Protein AF-A0A009RNX6-F1 (afdb_monomer_lite)

InterPro domains:
  IPR000209 Peptidase S8/S53 domain [PF00082] (50-152)
  IPR015500 Peptidase S8, subtilisin-related [PR00723] (50-69)
  IPR015500 Peptidase S8, subtilisin-related [PR00723] (88-101)
  IPR022398 Peptidase S8, subtilisin, His-active site [PS00137] (92-102)
  IPR023827 Peptidase S8, subtilisin, Asp-active site [PS00136] (55-66)
  IPR036852 Peptidase S8/S53 domain superfamily [G3DSA:3.40.50.200] (21-156)
  IPR036852 Peptidase S8/S53 domain superfamily [SSF52743] (27-154)
  IPR050131 Subtilisin-like serine protease [PTHR43806] (1-153)

Secondary structure (DSSP, 8-state):
-TT-TT----PPP-------EEEES--HHHHHHT-SSSSP-SEEEES---TT-EEEEEES---TT-GGGTT-B---EE---SS-TT--SSSHHHHHHHHHH-TTT-SSTT-EEEEEE-S-TTS---HHHHHHHHHHHHHHPPSSEEEEE---------

Organism: NCBI:txid1310630

Sequence (158 aa):
MKKNPHVLSVESDTIVNIDATTQSNPDWGLDRIDQKALPLNSTYSYLQTGSGTTAYIVDTGILSSHQEFSGRVLSGYTAISDGNGTTDCNGHGTHVAGTVGGTTYGVAKNVNLVPIRILGCDGSGASSNVIAGLDWILKNGKKPAVVNISLGGRQVLL

Structure (mmCIF, N/CA/C/O backbone):
data_AF-A0A009RNX6-F1
#
_entry.id   AF-A0A009RNX6-F1
#
loop_
_atom_site.group_PDB
_atom_site.id
_atom_site.type_symbol
_atom_site.label_atom_id
_atom_site.label_alt_id
_atom_site.label_comp_id
_atom_site.label_asym_id
_atom_site.label_entity_id
_atom_site.label_seq_id
_atom_site.pdbx_PDB_ins_code
_atom_site.Cartn_x
_atom_site.Cartn_y
_atom_site.Cartn_z
_atom_site.occupancy
_atom_site.B_iso_or_equiv
_atom_site.auth_seq_id
_atom_site.auth_comp_id
_atom_site.auth_asym_id
_atom_site.auth_atom_id
_atom_site.pdbx_PDB_model_num
ATOM 1 N N . MET A 1 1 ? 2.552 -20.292 -53.641 1.00 55.88 1 MET A N 1
ATOM 2 C CA . MET A 1 1 ? 1.259 -20.002 -52.976 1.00 55.88 1 MET A CA 1
ATOM 3 C C . MET A 1 1 ? 0.455 -18.870 -53.626 1.00 55.88 1 MET A C 1
ATOM 5 O O . MET A 1 1 ? -0.726 -19.083 -53.837 1.00 55.88 1 MET A O 1
ATOM 9 N N . LYS A 1 2 ? 1.051 -17.741 -54.056 1.00 52.22 2 LYS A N 1
ATOM 10 C CA . LYS A 1 2 ? 0.359 -16.598 -54.719 1.00 52.22 2 LYS A CA 1
ATOM 11 C C . LYS A 1 2 ? -0.422 -16.871 -56.033 1.00 52.22 2 LYS A C 1
ATOM 13 O O . LYS A 1 2 ? -0.968 -15.938 -56.602 1.00 52.22 2 LYS A O 1
ATOM 18 N N . LYS A 1 3 ? -0.456 -18.106 -56.546 1.00 54.31 3 LYS A N 1
ATOM 19 C CA . LYS A 1 3 ? -1.166 -18.481 -57.792 1.00 54.31 3 LYS A CA 1
ATOM 20 C C . LYS A 1 3 ? -2.238 -19.559 -57.587 1.00 54.31 3 LYS A C 1
ATOM 22 O O . LYS A 1 3 ? -2.739 -20.107 -58.560 1.00 54.31 3 LYS A O 1
ATOM 27 N N . ASN A 1 4 ? -2.563 -19.899 -56.340 1.00 71.12 4 ASN A N 1
ATOM 28 C CA . ASN A 1 4 ? -3.652 -20.827 -56.059 1.00 71.12 4 ASN A CA 1
ATOM 29 C C . ASN A 1 4 ? -4.978 -20.035 -56.017 1.00 71.12 4 ASN A C 1
ATOM 31 O O . ASN A 1 4 ? -5.076 -19.122 -55.198 1.00 71.12 4 ASN A O 1
ATOM 35 N N . PRO A 1 5 ? -5.982 -20.363 -56.853 1.00 72.00 5 PRO A N 1
ATOM 36 C CA . PRO A 1 5 ? -7.270 -19.660 -56.891 1.00 72.00 5 PRO A CA 1
ATOM 37 C C . PRO A 1 5 ? -8.089 -19.776 -55.592 1.00 72.00 5 PRO A C 1
ATOM 39 O O . PRO A 1 5 ? -9.080 -19.072 -55.440 1.00 72.00 5 PRO A O 1
ATOM 42 N N . HIS A 1 6 ? -7.671 -20.620 -54.643 1.00 67.38 6 HIS A N 1
ATOM 43 C CA . HIS A 1 6 ? -8.258 -20.732 -53.303 1.00 67.38 6 HIS A CA 1
ATOM 44 C C . HIS A 1 6 ? -7.577 -19.852 -52.238 1.00 67.38 6 HIS A C 1
ATOM 46 O O . HIS A 1 6 ? -7.932 -19.935 -51.065 1.00 67.38 6 HIS A O 1
ATOM 52 N N . VAL A 1 7 ? -6.584 -19.035 -52.602 1.00 58.28 7 VAL A N 1
ATOM 53 C CA . VAL A 1 7 ? -5.879 -18.148 -51.663 1.00 58.28 7 VAL A CA 1
ATOM 54 C C . VAL A 1 7 ? -6.416 -16.727 -51.811 1.00 58.28 7 VAL A C 1
ATOM 56 O O . VAL A 1 7 ? -6.182 -16.081 -52.829 1.00 58.28 7 VAL A O 1
ATOM 59 N N . LEU A 1 8 ? -7.137 -16.255 -50.789 1.00 71.38 8 LEU A N 1
ATOM 60 C CA . LEU A 1 8 ? -7.815 -14.952 -50.781 1.00 71.38 8 LEU A CA 1
ATOM 61 C C . LEU A 1 8 ? -6.833 -13.776 -50.611 1.00 71.38 8 LEU A C 1
ATOM 63 O O . LEU A 1 8 ? -6.955 -12.758 -51.287 1.00 71.38 8 LEU A O 1
ATOM 67 N N . SER A 1 9 ? -5.827 -13.934 -49.750 1.00 70.06 9 SER A N 1
ATOM 68 C CA . SER A 1 9 ? -4.685 -13.026 -49.613 1.00 70.06 9 SER A CA 1
ATOM 69 C C . SER A 1 9 ? -3.487 -13.769 -49.015 1.00 70.06 9 SER A C 1
ATOM 71 O O . SER A 1 9 ? -3.615 -14.861 -48.459 1.00 70.06 9 SER A O 1
ATOM 73 N N . VAL A 1 10 ? -2.296 -13.194 -49.183 1.00 64.50 10 VAL A N 1
ATOM 74 C CA . VAL A 1 10 ? -1.072 -13.613 -48.492 1.00 64.50 10 VAL A CA 1
ATOM 75 C C . VAL A 1 10 ? -0.469 -12.353 -47.903 1.00 64.50 10 VAL A C 1
ATOM 77 O O . VAL A 1 10 ? -0.126 -11.439 -48.655 1.00 64.50 10 VAL A O 1
ATOM 80 N N . GLU A 1 11 ? -0.336 -12.323 -46.587 1.00 61.94 11 GLU A N 1
ATOM 81 C CA . GLU A 1 11 ? 0.305 -11.233 -45.858 1.00 61.94 11 GLU A CA 1
ATOM 82 C C . GLU A 1 11 ? 1.716 -11.663 -45.448 1.00 61.94 11 GLU A C 1
ATOM 84 O O . GLU A 1 11 ? 1.973 -12.848 -45.218 1.00 61.94 11 GLU A O 1
ATOM 89 N N . SER A 1 12 ? 2.656 -10.716 -45.446 1.00 59.16 12 SER A N 1
ATOM 90 C CA . SER A 1 12 ? 4.006 -10.969 -44.939 1.00 59.16 12 SER A CA 1
ATOM 91 C C . SER A 1 12 ? 3.961 -11.107 -43.425 1.00 59.16 12 SER A C 1
ATOM 93 O O . SER A 1 12 ? 3.254 -10.351 -42.765 1.00 59.16 12 SER A O 1
ATOM 95 N N . ASP A 1 13 ? 4.754 -12.033 -42.897 1.00 43.66 13 ASP A N 1
ATOM 96 C CA . ASP A 1 13 ? 4.908 -12.212 -41.458 1.00 43.66 13 ASP A CA 1
ATOM 97 C C . ASP A 1 13 ? 5.446 -10.921 -40.815 1.00 43.66 13 ASP A C 1
ATOM 99 O O . ASP A 1 13 ? 6.427 -10.338 -41.293 1.00 43.66 13 ASP A O 1
ATOM 103 N N . THR A 1 14 ? 4.775 -10.447 -39.768 1.00 47.00 14 THR A N 1
ATOM 104 C CA . THR A 1 14 ? 5.105 -9.209 -39.053 1.00 47.00 14 THR A CA 1
ATOM 105 C C . THR A 1 14 ? 5.514 -9.521 -37.627 1.00 47.00 14 THR A C 1
ATOM 107 O O . THR A 1 14 ? 4.860 -10.280 -36.914 1.00 47.00 14 THR A O 1
ATOM 110 N N . ILE A 1 15 ? 6.587 -8.873 -37.174 1.00 55.59 15 ILE A N 1
ATOM 111 C CA . ILE A 1 15 ? 6.983 -8.929 -35.769 1.00 55.59 15 ILE A CA 1
ATOM 112 C C . ILE A 1 15 ? 5.968 -8.119 -34.962 1.00 55.59 15 ILE A C 1
ATOM 114 O O . ILE A 1 15 ? 5.921 -6.891 -35.049 1.00 55.59 15 ILE A O 1
ATOM 118 N N . VAL A 1 16 ? 5.158 -8.817 -34.172 1.00 45.62 16 VAL A N 1
ATOM 119 C CA . VAL A 1 16 ? 4.313 -8.205 -33.147 1.00 45.62 16 VAL A CA 1
ATOM 120 C C . VAL A 1 16 ? 5.172 -8.021 -31.902 1.00 45.62 16 VAL A C 1
ATOM 122 O O . VAL A 1 16 ? 5.589 -8.996 -31.279 1.00 45.62 16 VAL A O 1
ATOM 125 N N . ASN A 1 17 ? 5.463 -6.770 -31.553 1.00 53.75 17 ASN A N 1
ATOM 126 C CA . ASN A 1 17 ? 6.173 -6.450 -30.321 1.00 53.75 17 ASN A CA 1
ATOM 127 C C . ASN A 1 17 ? 5.176 -6.307 -29.171 1.00 53.75 17 ASN A C 1
ATOM 129 O O . ASN A 1 17 ? 4.090 -5.753 -29.335 1.00 53.75 17 ASN A O 1
ATOM 133 N N . ILE A 1 18 ? 5.563 -6.798 -28.000 1.00 60.25 18 ILE A N 1
ATOM 134 C CA . ILE A 1 18 ? 4.849 -6.536 -26.756 1.00 60.25 18 ILE A CA 1
ATOM 135 C C . ILE A 1 18 ? 5.172 -5.095 -26.336 1.00 60.25 18 ILE A C 1
ATOM 137 O O . ILE A 1 18 ? 6.340 -4.761 -26.155 1.00 60.25 18 ILE A O 1
ATOM 141 N N . ASP A 1 19 ? 4.149 -4.255 -26.178 1.00 67.50 19 ASP A N 1
ATOM 142 C CA . ASP A 1 19 ? 4.282 -2.888 -25.659 1.00 67.50 19 ASP A CA 1
ATOM 143 C C . ASP A 1 19 ? 4.310 -2.926 -24.120 1.00 67.50 19 ASP A C 1
ATOM 145 O O . ASP A 1 19 ? 3.292 -2.755 -23.448 1.00 67.50 19 ASP A O 1
ATOM 149 N N . ALA A 1 20 ? 5.464 -3.302 -23.562 1.00 76.94 20 ALA A N 1
ATOM 150 C CA . ALA A 1 20 ? 5.707 -3.307 -22.122 1.00 76.94 20 ALA A CA 1
ATOM 151 C C . ALA A 1 20 ? 6.418 -2.023 -21.696 1.00 76.94 20 ALA A C 1
ATOM 153 O O . ALA A 1 20 ? 7.387 -1.596 -22.324 1.00 76.94 20 ALA A O 1
ATOM 154 N N . THR A 1 21 ? 5.988 -1.452 -20.573 1.00 88.44 21 THR A N 1
ATOM 155 C CA . THR A 1 21 ? 6.758 -0.400 -19.912 1.00 88.44 21 THR A CA 1
ATOM 156 C C . THR A 1 21 ? 7.883 -1.049 -19.122 1.00 88.44 21 THR A C 1
ATOM 158 O O . THR A 1 21 ? 7.634 -1.961 -18.334 1.00 88.44 21 THR A O 1
ATOM 161 N N . THR A 1 22 ? 9.105 -0.544 -19.279 1.00 93.00 22 THR A N 1
ATOM 162 C CA . THR A 1 22 ? 10.279 -1.037 -18.553 1.00 93.00 22 THR A CA 1
ATOM 163 C C . THR A 1 22 ? 10.843 0.044 -17.638 1.00 93.00 22 THR A C 1
ATOM 165 O O . THR A 1 22 ? 11.179 1.143 -18.076 1.00 93.00 22 THR A O 1
ATOM 168 N N . GLN A 1 23 ? 10.976 -0.281 -16.354 1.00 94.56 23 GLN A N 1
ATOM 169 C CA . GLN A 1 23 ? 11.752 0.492 -15.392 1.00 94.56 23 GLN A CA 1
ATOM 170 C C . GLN A 1 23 ? 13.203 -0.001 -15.405 1.00 94.56 23 GLN A C 1
ATOM 172 O O . GLN A 1 23 ? 13.459 -1.183 -15.195 1.00 94.56 23 GLN A O 1
ATOM 1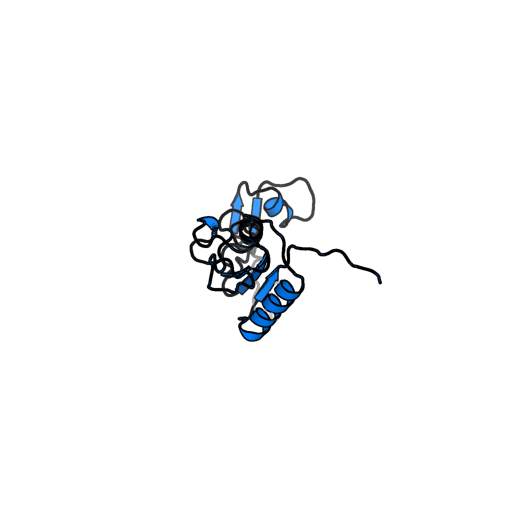77 N N . SER A 1 24 ? 14.154 0.906 -15.624 1.00 96.25 24 SER A N 1
ATOM 178 C CA . SER A 1 24 ? 15.590 0.629 -15.493 1.00 96.25 24 SER A CA 1
ATOM 179 C C . SER A 1 24 ? 16.054 0.755 -14.042 1.00 96.25 24 SER A C 1
ATOM 181 O O . SER A 1 24 ? 15.625 1.684 -13.355 1.00 96.25 24 SER A O 1
ATOM 183 N N . ASN A 1 25 ? 16.988 -0.098 -13.619 1.00 95.25 25 ASN A N 1
ATOM 184 C CA . ASN A 1 25 ? 17.569 -0.120 -12.271 1.00 95.25 25 ASN A CA 1
ATOM 185 C C . ASN A 1 25 ? 16.515 -0.152 -11.141 1.00 95.25 25 ASN A C 1
ATOM 187 O O . ASN A 1 25 ? 16.557 0.698 -10.245 1.00 95.25 25 ASN A O 1
ATOM 191 N N . PRO A 1 26 ? 15.533 -1.071 -11.185 1.00 96.62 26 PRO A N 1
ATOM 192 C CA . PRO A 1 26 ? 14.596 -1.240 -10.082 1.00 96.62 26 PRO A CA 1
ATOM 193 C C . PRO A 1 26 ? 15.297 -1.856 -8.857 1.00 96.62 26 PRO A C 1
ATOM 195 O O . PRO A 1 26 ? 16.456 -2.274 -8.927 1.00 96.62 26 PRO A O 1
ATOM 198 N N . ASP A 1 27 ? 14.599 -1.941 -7.722 1.00 96.00 27 ASP A N 1
ATOM 199 C CA . ASP A 1 27 ? 15.072 -2.792 -6.632 1.00 96.00 27 ASP A CA 1
ATOM 200 C C . ASP A 1 27 ? 15.073 -4.269 -7.056 1.00 96.00 27 ASP A C 1
ATOM 202 O O . ASP A 1 27 ? 14.363 -4.687 -7.975 1.00 96.00 27 ASP A O 1
ATOM 206 N N . TRP A 1 28 ? 15.873 -5.073 -6.357 1.00 97.69 28 TRP A N 1
ATOM 207 C CA . TRP A 1 28 ? 16.079 -6.477 -6.707 1.00 97.69 28 TRP A CA 1
ATOM 208 C C . TRP A 1 28 ? 14.782 -7.300 -6.712 1.00 97.69 28 TRP A C 1
ATOM 210 O O . TRP A 1 28 ? 14.717 -8.315 -7.401 1.00 97.69 28 TRP A O 1
ATOM 220 N N . GLY A 1 29 ? 13.769 -6.907 -5.931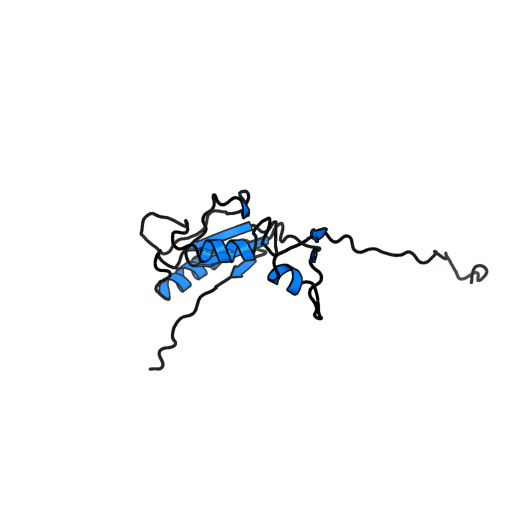 1.00 97.25 29 GLY A N 1
ATOM 221 C CA . GLY A 1 29 ? 12.501 -7.621 -5.845 1.00 97.25 29 GLY A CA 1
ATOM 222 C C . GLY A 1 29 ? 11.685 -7.439 -7.116 1.00 97.25 29 GLY A C 1
ATOM 223 O O . GLY A 1 29 ? 11.212 -8.421 -7.684 1.00 97.25 29 GLY A O 1
ATOM 224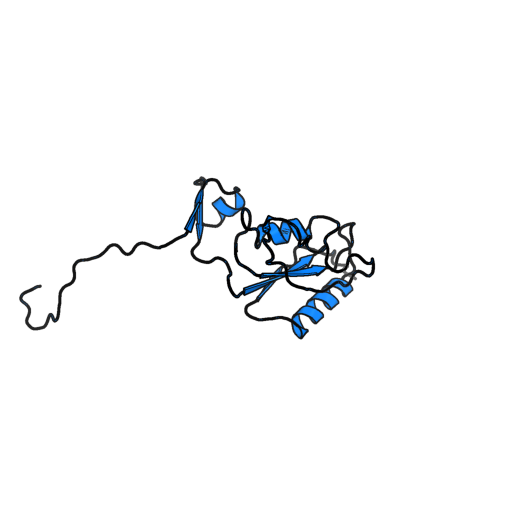 N N . LEU A 1 30 ? 11.583 -6.198 -7.592 1.00 97.81 30 LEU A N 1
ATOM 225 C CA . LEU A 1 30 ? 10.954 -5.881 -8.872 1.00 97.81 30 LEU A CA 1
ATOM 226 C C . LEU A 1 30 ? 11.697 -6.524 -10.055 1.00 97.81 30 LEU A C 1
ATOM 228 O O . LEU A 1 30 ? 11.050 -7.164 -10.878 1.00 97.81 30 LEU A O 1
ATOM 232 N N . ASP A 1 31 ? 13.033 -6.441 -10.092 1.00 97.75 31 ASP A N 1
ATOM 233 C CA . ASP A 1 31 ? 13.871 -7.144 -11.088 1.00 97.75 31 ASP A CA 1
ATOM 234 C C . ASP A 1 31 ? 13.608 -8.655 -11.064 1.00 97.75 31 ASP A C 1
ATOM 236 O O . ASP A 1 31 ? 13.491 -9.329 -12.078 1.00 97.75 31 ASP A O 1
ATOM 240 N N . ARG A 1 32 ? 13.442 -9.229 -9.870 1.00 98.06 32 ARG A N 1
ATOM 241 C CA . ARG A 1 32 ? 13.268 -10.671 -9.750 1.00 98.06 32 ARG A CA 1
ATOM 242 C C . ARG A 1 32 ? 11.938 -11.157 -10.321 1.00 98.06 32 ARG A C 1
ATOM 244 O O . ARG A 1 32 ? 11.911 -12.268 -10.849 1.00 98.06 32 ARG A O 1
ATOM 251 N N . ILE A 1 33 ? 10.834 -10.435 -10.144 1.00 97.31 33 ILE A N 1
ATOM 252 C CA . ILE A 1 33 ? 9.489 -10.998 -10.369 1.00 97.31 33 ILE A CA 1
ATOM 253 C C . ILE A 1 33 ? 9.042 -11.035 -11.836 1.00 97.31 33 ILE A C 1
ATOM 255 O O . ILE A 1 33 ? 8.065 -11.727 -12.129 1.00 97.31 33 ILE A O 1
ATOM 259 N N . ASP A 1 34 ? 9.731 -10.358 -12.757 1.00 95.94 34 ASP A N 1
ATOM 260 C CA . ASP A 1 34 ? 9.387 -10.369 -14.188 1.00 95.94 34 ASP A CA 1
ATOM 261 C C . ASP A 1 34 ? 10.183 -11.404 -15.014 1.00 95.94 34 ASP A C 1
ATOM 263 O O . ASP A 1 34 ? 9.891 -11.625 -16.192 1.00 95.94 34 ASP A O 1
ATOM 267 N N . GLN A 1 35 ? 11.132 -12.112 -14.388 1.00 95.12 35 GLN A N 1
ATOM 268 C CA . GLN A 1 35 ? 12.002 -13.094 -15.042 1.00 95.12 35 GLN A CA 1
ATOM 269 C C . GLN A 1 35 ? 11.966 -14.491 -14.399 1.00 95.12 35 GLN A C 1
ATOM 271 O O . GLN A 1 35 ? 11.723 -14.678 -13.206 1.00 95.12 35 GLN A O 1
ATOM 276 N N . LYS A 1 36 ? 12.242 -15.536 -15.194 1.00 96.50 36 LYS A N 1
ATOM 277 C CA . LYS A 1 36 ? 12.250 -16.933 -14.705 1.00 96.50 36 LYS A CA 1
ATOM 278 C C . LYS A 1 36 ? 13.584 -17.350 -14.088 1.00 96.50 36 LYS A C 1
ATOM 280 O O . LYS A 1 36 ? 13.595 -17.965 -13.022 1.00 96.50 36 LYS A O 1
ATOM 285 N N . ALA A 1 37 ? 14.685 -17.053 -14.772 1.00 96.25 37 ALA A N 1
ATOM 286 C CA . ALA A 1 37 ? 16.027 -17.505 -14.416 1.00 96.25 37 ALA A CA 1
ATOM 287 C C . ALA A 1 37 ? 16.862 -16.366 -13.822 1.00 96.25 37 ALA A C 1
ATOM 289 O O . ALA A 1 37 ? 16.573 -15.204 -14.070 1.00 96.25 37 ALA A O 1
ATOM 290 N N . LEU A 1 38 ? 17.893 -16.713 -13.052 1.00 96.38 38 LEU A N 1
ATOM 291 C CA . LEU A 1 38 ? 18.992 -15.810 -12.689 1.00 96.38 38 LEU A CA 1
ATOM 292 C C . LEU A 1 38 ? 20.077 -15.844 -13.791 1.00 96.38 38 LEU A C 1
ATOM 294 O O . LEU A 1 38 ? 20.125 -16.832 -14.531 1.00 96.38 38 LEU A O 1
ATOM 298 N N . PRO A 1 39 ? 20.978 -14.844 -13.889 1.00 97.12 39 PRO A N 1
ATOM 299 C CA . PRO A 1 39 ? 21.120 -13.658 -13.031 1.00 97.12 39 PRO A CA 1
ATOM 300 C C . PRO A 1 39 ? 20.040 -12.591 -13.272 1.00 97.12 39 PRO A C 1
ATOM 302 O O . PRO A 1 39 ? 19.301 -12.662 -14.251 1.00 97.12 39 PRO A O 1
ATOM 305 N N . LEU A 1 40 ? 19.947 -11.626 -12.354 1.00 97.88 40 LEU A N 1
ATOM 306 C CA . LEU A 1 40 ? 19.119 -10.422 -12.496 1.00 97.88 40 LEU A CA 1
ATOM 307 C C . LEU A 1 40 ? 19.583 -9.566 -13.684 1.00 97.88 40 LEU A C 1
ATOM 309 O O . LEU A 1 40 ? 20.769 -9.604 -14.034 1.00 97.88 40 LEU A O 1
ATOM 313 N N . ASN A 1 41 ? 18.662 -8.827 -14.303 1.00 97.06 41 ASN A N 1
ATOM 314 C CA . ASN A 1 41 ? 18.930 -8.086 -15.541 1.00 97.06 41 ASN A CA 1
ATOM 315 C C . ASN A 1 41 ? 18.865 -6.551 -15.389 1.00 97.06 41 ASN A C 1
ATOM 317 O O . ASN A 1 41 ? 19.063 -5.839 -16.375 1.00 97.06 41 ASN A O 1
ATOM 321 N N . SER A 1 42 ? 18.637 -6.043 -14.174 1.00 97.44 42 SER A N 1
ATOM 322 C CA . SER A 1 42 ? 18.495 -4.620 -13.843 1.00 97.44 42 SER A CA 1
ATOM 323 C C . SER A 1 42 ? 17.316 -3.929 -14.533 1.00 97.44 42 SER A C 1
ATOM 325 O O . SER A 1 42 ? 17.345 -2.712 -14.756 1.00 97.44 42 SER A O 1
ATOM 327 N N . THR A 1 43 ? 16.261 -4.675 -14.863 1.00 97.00 43 THR A N 1
ATOM 328 C CA . THR A 1 43 ? 15.036 -4.142 -15.465 1.00 97.00 43 THR A CA 1
ATOM 329 C C . THR A 1 43 ? 13.792 -4.738 -14.819 1.00 97.00 43 THR A C 1
ATOM 331 O O . THR A 1 43 ? 13.820 -5.851 -14.322 1.00 97.00 43 THR A O 1
ATOM 334 N N . TYR A 1 44 ? 12.699 -3.975 -14.803 1.00 97.19 44 TYR A N 1
ATOM 335 C CA . TYR A 1 44 ? 11.375 -4.470 -14.432 1.00 97.19 44 TYR A CA 1
ATOM 336 C C . TYR A 1 44 ? 10.379 -4.067 -15.516 1.00 97.19 44 TYR A C 1
ATOM 338 O O . TYR A 1 44 ? 10.068 -2.883 -15.675 1.00 97.19 44 TYR A O 1
ATOM 346 N N . SER A 1 45 ? 9.910 -5.048 -16.280 1.00 96.19 45 SER A N 1
ATOM 347 C CA . SER A 1 45 ? 9.000 -4.885 -17.409 1.00 96.19 45 SER A CA 1
ATOM 348 C C . SER A 1 45 ? 7.591 -5.338 -17.043 1.00 96.19 45 SER A C 1
ATOM 350 O O . SER A 1 45 ? 7.369 -6.466 -16.606 1.00 96.19 45 SER A O 1
ATOM 352 N N . TYR A 1 46 ? 6.608 -4.466 -17.250 1.00 93.12 46 TYR A N 1
ATOM 353 C CA . TYR A 1 46 ? 5.220 -4.730 -16.882 1.00 93.12 46 TYR A CA 1
ATOM 354 C C . TYR A 1 46 ? 4.240 -4.217 -17.939 1.00 93.12 46 TYR A C 1
ATOM 356 O O . TYR A 1 46 ? 4.449 -3.193 -18.588 1.00 93.12 46 TYR A O 1
ATOM 364 N N . LEU A 1 47 ? 3.129 -4.943 -18.081 1.00 93.62 47 LEU A N 1
ATOM 365 C CA . LEU A 1 47 ? 2.029 -4.609 -18.999 1.00 93.62 47 LEU A CA 1
ATOM 366 C C . LEU A 1 47 ? 0.845 -3.948 -18.298 1.00 93.62 47 LEU A C 1
ATOM 368 O O . LEU A 1 47 ? -0.014 -3.352 -18.940 1.00 93.62 47 LEU A O 1
ATOM 372 N N . GLN A 1 48 ? 0.751 -4.114 -16.981 1.00 93.62 48 GLN A N 1
ATOM 373 C CA . GLN A 1 48 ? -0.386 -3.681 -16.183 1.00 93.62 48 GLN A CA 1
ATOM 374 C C . GLN A 1 48 ? 0.111 -2.938 -14.955 1.00 93.62 48 GLN A C 1
ATOM 376 O O . GLN A 1 48 ? 1.122 -3.294 -14.359 1.00 93.62 48 GLN A O 1
ATOM 381 N N . THR A 1 49 ? -0.632 -1.908 -14.567 1.00 95.44 49 THR A N 1
ATOM 382 C CA . THR A 1 49 ? -0.291 -1.050 -13.424 1.00 95.44 49 THR A CA 1
ATOM 383 C C . THR A 1 49 ? -1.270 -1.208 -12.263 1.00 95.44 49 THR A C 1
ATOM 385 O O . THR A 1 49 ? -1.131 -0.532 -11.253 1.00 95.44 49 THR A O 1
ATOM 388 N N . GLY A 1 50 ? -2.274 -2.083 -12.384 1.00 96.25 50 GLY A N 1
ATOM 389 C CA . GLY A 1 50 ? -3.345 -2.230 -11.390 1.00 96.25 50 GLY A CA 1
ATOM 390 C C . GLY A 1 50 ? -4.400 -1.119 -11.432 1.00 96.25 50 GLY A C 1
ATOM 391 O O . GLY A 1 50 ? -5.225 -1.030 -10.522 1.00 96.25 50 GLY A O 1
ATOM 392 N N . SER A 1 51 ? -4.396 -0.284 -12.477 1.00 96.88 51 SER A N 1
ATOM 393 C CA . SER A 1 51 ? -5.408 0.759 -12.672 1.00 96.88 51 SER A CA 1
ATOM 394 C C . SER A 1 51 ? -6.827 0.176 -12.634 1.00 96.88 51 SER A C 1
ATOM 396 O O . SER A 1 51 ? -7.079 -0.919 -13.137 1.00 96.88 51 SER A O 1
ATOM 398 N N . GLY A 1 52 ? -7.749 0.885 -11.980 1.00 96.44 52 GLY A N 1
ATOM 399 C CA . GLY A 1 52 ? -9.131 0.433 -11.773 1.00 96.44 52 GLY A CA 1
ATOM 400 C C . GLY A 1 52 ? -9.318 -0.665 -10.714 1.00 96.44 52 GLY A C 1
ATOM 401 O O . GLY A 1 52 ? -10.447 -1.095 -10.498 1.00 96.44 52 GLY A O 1
ATOM 402 N N . THR A 1 53 ? -8.250 -1.100 -10.035 1.00 97.94 53 THR A N 1
ATOM 403 C CA . THR A 1 53 ? -8.294 -2.116 -8.967 1.00 97.94 53 THR A CA 1
ATOM 404 C C . THR A 1 53 ? -8.000 -1.492 -7.600 1.00 97.94 53 THR A C 1
ATOM 406 O O . TH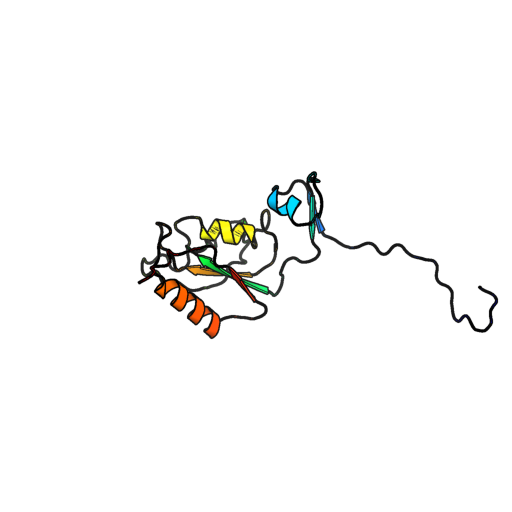R A 1 53 ? -7.373 -0.431 -7.503 1.00 97.94 53 THR A O 1
ATOM 409 N N . THR A 1 54 ? -8.460 -2.140 -6.529 1.00 98.62 54 THR A N 1
ATOM 410 C CA . THR A 1 54 ? -8.189 -1.739 -5.142 1.00 98.62 54 THR A CA 1
ATOM 411 C C . THR A 1 54 ? -7.412 -2.814 -4.381 1.00 98.62 54 THR A C 1
ATOM 413 O O . THR A 1 54 ? -7.788 -3.983 -4.380 1.00 98.62 54 THR A O 1
ATOM 416 N N . ALA A 1 55 ? -6.350 -2.416 -3.686 1.00 98.69 55 ALA A N 1
ATOM 417 C CA . ALA A 1 55 ? -5.650 -3.247 -2.718 1.00 98.69 55 ALA A CA 1
ATOM 418 C C . ALA A 1 55 ? -5.962 -2.759 -1.297 1.00 98.69 55 ALA A C 1
ATOM 420 O O . ALA A 1 55 ? -5.652 -1.624 -0.930 1.00 98.69 55 ALA A O 1
ATOM 421 N N . TYR A 1 56 ? -6.581 -3.626 -0.499 1.00 98.88 56 TYR A N 1
ATOM 422 C CA . TYR A 1 56 ? -6.811 -3.395 0.925 1.00 98.88 56 TYR A CA 1
ATOM 423 C C . TYR A 1 56 ? -5.595 -3.882 1.712 1.00 98.88 56 TYR A C 1
ATOM 425 O O . TYR A 1 56 ? -5.274 -5.070 1.673 1.00 98.88 56 TYR A O 1
ATOM 433 N N . ILE A 1 57 ? -4.920 -2.972 2.413 1.00 98.81 57 ILE A N 1
ATOM 434 C CA . ILE A 1 57 ? -3.709 -3.263 3.189 1.00 98.81 57 ILE A CA 1
ATOM 435 C C . ILE A 1 57 ? -4.095 -3.375 4.665 1.00 98.81 57 ILE A C 1
ATOM 437 O O . ILE A 1 57 ? -4.365 -2.365 5.316 1.00 98.81 57 ILE A O 1
ATOM 441 N N . VAL A 1 58 ? -4.176 -4.609 5.165 1.00 98.69 58 VAL A N 1
ATOM 442 C CA . VAL A 1 58 ? -4.571 -4.939 6.543 1.00 98.69 58 VAL A CA 1
ATOM 443 C C . VAL A 1 58 ? -3.324 -4.994 7.423 1.00 98.69 58 VAL A C 1
ATOM 445 O O . VAL A 1 58 ? -2.623 -6.004 7.430 1.00 98.69 58 VAL A O 1
ATOM 448 N N . ASP A 1 59 ? -3.011 -3.885 8.102 1.00 98.62 59 ASP A N 1
ATOM 449 C CA . ASP A 1 59 ? -1.688 -3.660 8.708 1.00 98.62 59 ASP A CA 1
ATOM 450 C C . ASP A 1 59 ? -1.697 -2.542 9.792 1.00 98.62 59 ASP A C 1
ATOM 452 O O . ASP A 1 59 ? -2.728 -2.292 10.424 1.00 98.62 59 ASP A O 1
ATOM 456 N N . THR A 1 60 ? -0.573 -1.851 10.026 1.00 98.62 60 THR A N 1
ATOM 457 C CA . THR A 1 60 ? -0.405 -0.719 10.967 1.00 98.62 60 THR A CA 1
ATOM 458 C C . THR A 1 60 ? -0.976 0.615 10.471 1.00 98.62 60 THR A C 1
ATOM 460 O O . THR A 1 60 ? -0.950 1.607 11.201 1.00 98.62 60 THR A O 1
ATOM 463 N N . GLY A 1 61 ? -1.528 0.645 9.255 1.00 98.69 61 GLY A N 1
ATOM 464 C CA . GLY A 1 61 ? -2.031 1.843 8.577 1.00 98.69 61 GLY A CA 1
ATOM 465 C C . GLY A 1 61 ? -1.224 2.183 7.324 1.00 98.69 61 GLY A C 1
ATOM 466 O O . GLY A 1 61 ? -0.349 1.427 6.916 1.00 98.69 61 GLY A O 1
ATOM 467 N N . ILE A 1 62 ? -1.523 3.325 6.700 1.00 98.88 62 ILE A N 1
ATOM 468 C CA . ILE A 1 62 ? -0.712 3.885 5.604 1.00 98.88 62 ILE A CA 1
ATOM 469 C C . ILE A 1 62 ? -0.529 5.386 5.838 1.00 98.88 62 ILE A C 1
ATOM 471 O O . ILE A 1 62 ? -1.504 6.099 6.084 1.00 98.88 62 ILE A O 1
ATOM 475 N N . LEU A 1 63 ? 0.700 5.892 5.713 1.00 98.56 63 LEU A N 1
ATOM 476 C CA . LEU A 1 63 ? 0.961 7.329 5.637 1.00 98.56 63 LEU A CA 1
ATOM 477 C C . LEU A 1 63 ? 0.546 7.864 4.255 1.00 98.56 63 LEU A C 1
ATOM 479 O O . LEU A 1 63 ? 1.326 7.855 3.305 1.00 98.56 63 LEU A O 1
ATOM 483 N N . SER A 1 64 ? -0.696 8.335 4.128 1.00 98.31 64 SER A N 1
ATOM 484 C CA . SER A 1 64 ? -1.283 8.744 2.840 1.00 98.31 64 SER A CA 1
ATOM 485 C C . SER A 1 64 ? -0.569 9.911 2.149 1.00 98.31 64 SER A C 1
ATOM 487 O O . SER A 1 64 ? -0.678 10.056 0.933 1.00 98.31 64 SER A O 1
ATOM 489 N N . SER A 1 65 ? 0.161 10.735 2.904 1.00 98.06 65 SER A N 1
ATOM 490 C CA . SER A 1 65 ? 0.947 11.860 2.387 1.00 98.06 65 SER A CA 1
ATOM 491 C C . SER A 1 65 ? 2.282 11.446 1.762 1.00 98.06 65 SER A C 1
ATOM 493 O O . SER A 1 65 ? 2.967 12.290 1.186 1.00 98.06 65 SER A O 1
ATOM 495 N N . HIS A 1 66 ? 2.676 10.173 1.862 1.00 98.44 66 HIS A N 1
ATOM 496 C CA . HIS A 1 66 ? 3.937 9.703 1.306 1.00 98.44 66 HIS A CA 1
ATOM 497 C C . HIS A 1 66 ? 3.938 9.802 -0.231 1.00 98.44 66 HIS A C 1
ATOM 499 O O . HIS A 1 66 ? 3.008 9.352 -0.906 1.00 98.44 66 HIS A O 1
ATOM 505 N N . GLN A 1 67 ? 5.012 10.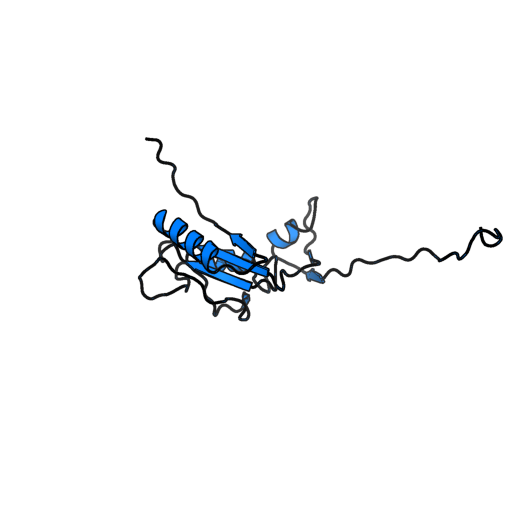364 -0.794 1.00 98.25 67 GLN A N 1
ATOM 506 C CA . GLN A 1 67 ? 5.117 10.695 -2.224 1.00 98.25 67 GLN A CA 1
ATOM 507 C C . GLN A 1 67 ? 4.901 9.494 -3.162 1.00 98.25 67 GLN A C 1
ATOM 509 O O . GLN A 1 67 ? 4.311 9.648 -4.234 1.00 98.25 67 GLN A O 1
ATOM 514 N N . GLU A 1 68 ? 5.290 8.290 -2.722 1.00 98.25 68 GLU A N 1
ATOM 515 C CA . GLU A 1 68 ? 5.110 7.038 -3.475 1.00 98.25 68 GLU A CA 1
ATOM 516 C C . GLU A 1 68 ? 3.654 6.725 -3.815 1.00 98.25 68 GLU A C 1
ATOM 518 O O . GLU A 1 68 ? 3.405 5.977 -4.754 1.00 98.25 68 GLU A O 1
ATOM 523 N N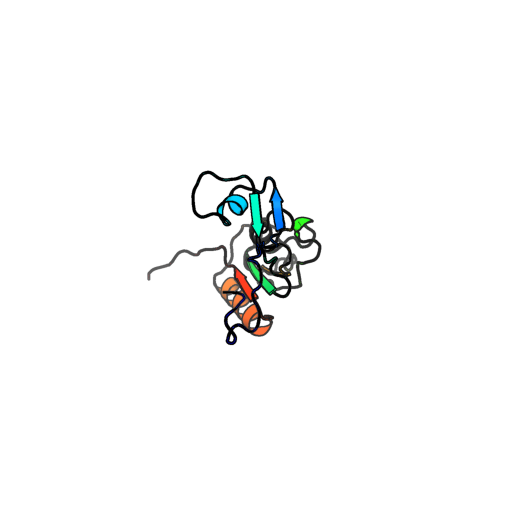 . PHE A 1 69 ? 2.684 7.266 -3.080 1.00 98.38 69 PHE A N 1
ATOM 524 C CA . PHE A 1 69 ? 1.284 6.963 -3.351 1.00 98.38 69 PHE A CA 1
ATOM 525 C C . PHE A 1 69 ? 0.617 7.980 -4.262 1.00 98.38 69 PHE A C 1
ATOM 527 O O . PHE A 1 69 ? -0.401 7.661 -4.868 1.00 98.38 69 PHE A O 1
ATOM 534 N N . SER A 1 70 ? 1.173 9.191 -4.374 1.00 94.62 70 SER A N 1
ATOM 535 C CA . SER A 1 70 ? 0.705 10.220 -5.314 1.00 94.62 70 SER A CA 1
ATOM 536 C C . SER A 1 70 ? -0.825 10.434 -5.269 1.00 94.62 70 SER A C 1
ATOM 538 O O . SER A 1 70 ? -1.479 10.553 -6.301 1.00 94.62 70 SER A O 1
ATOM 540 N N . GLY A 1 71 ? -1.413 10.419 -4.064 1.00 96.81 71 GLY A N 1
ATOM 541 C CA . GLY A 1 71 ? -2.857 10.596 -3.846 1.00 96.81 71 GLY A CA 1
ATOM 542 C C . GLY A 1 71 ? -3.731 9.347 -4.038 1.00 96.81 71 GLY A C 1
ATOM 543 O O . GLY A 1 71 ? -4.946 9.440 -3.896 1.00 96.81 71 GLY A O 1
ATOM 544 N N . ARG A 1 72 ? -3.151 8.171 -4.316 1.00 98.31 72 ARG A N 1
ATOM 545 C CA . ARG A 1 72 ? -3.887 6.906 -4.533 1.00 98.31 72 ARG A CA 1
ATOM 546 C C . ARG A 1 72 ? -4.292 6.171 -3.250 1.00 98.31 72 ARG A C 1
ATOM 548 O O . ARG A 1 72 ? -4.867 5.086 -3.331 1.00 98.31 72 ARG A O 1
ATOM 555 N N . VAL A 1 73 ? -4.004 6.733 -2.073 1.00 98.69 73 VAL A N 1
ATOM 556 C CA . VAL A 1 73 ? -4.514 6.209 -0.796 1.00 98.69 73 VAL A CA 1
ATOM 557 C C . VAL A 1 73 ? -5.912 6.768 -0.557 1.00 98.69 73 VAL A C 1
ATOM 559 O O . VAL A 1 73 ? -6.083 7.969 -0.357 1.00 98.69 73 VAL A O 1
ATOM 562 N N . LEU A 1 74 ? -6.910 5.890 -0.578 1.00 98.31 74 LEU A N 1
ATOM 563 C CA . LEU A 1 74 ? -8.308 6.225 -0.325 1.00 98.31 74 LEU A CA 1
ATOM 564 C C . LEU A 1 74 ? -8.647 6.080 1.166 1.00 98.31 74 LEU A C 1
ATOM 566 O O . LEU A 1 74 ? -7.888 5.506 1.948 1.00 98.31 74 LEU A O 1
ATOM 570 N N . SER A 1 75 ? -9.823 6.567 1.563 1.00 97.88 75 SER A N 1
ATOM 571 C CA . SER A 1 75 ? -10.341 6.371 2.920 1.00 97.88 75 SER A CA 1
ATOM 572 C C . SER A 1 75 ? -10.545 4.887 3.236 1.00 97.88 75 SER A C 1
ATOM 574 O O . SER A 1 75 ? -11.064 4.132 2.411 1.00 97.88 75 SER A O 1
ATOM 576 N N . GLY A 1 76 ? -10.172 4.490 4.451 1.00 98.31 76 GLY A N 1
ATOM 577 C CA . GLY A 1 76 ? -10.254 3.110 4.918 1.00 98.31 76 GLY A CA 1
ATOM 578 C C . GLY A 1 76 ? -10.849 2.984 6.317 1.00 98.31 76 GLY A C 1
ATOM 579 O O . GLY A 1 76 ? -11.730 3.754 6.698 1.00 98.31 76 GLY A O 1
ATOM 580 N N . TYR A 1 77 ? -10.362 2.006 7.077 1.00 98.75 77 TYR A N 1
ATOM 581 C CA . TYR A 1 77 ? -10.889 1.647 8.393 1.00 98.75 77 TYR A CA 1
ATOM 582 C C . TYR A 1 77 ? -9.784 1.507 9.435 1.00 98.75 77 TYR A C 1
ATOM 584 O O . TYR A 1 77 ? -8.685 1.059 9.117 1.00 98.75 77 TYR A O 1
ATOM 592 N N . THR A 1 78 ? -10.091 1.846 10.686 1.00 98.62 78 THR A N 1
ATOM 593 C CA . THR A 1 78 ? -9.230 1.549 11.833 1.00 98.62 78 THR A CA 1
ATOM 594 C C . THR A 1 78 ? -10.017 0.835 12.924 1.00 98.62 78 THR A C 1
ATOM 596 O O . THR A 1 78 ? -11.116 1.258 13.284 1.00 98.62 78 THR A O 1
ATOM 599 N N . ALA A 1 79 ? -9.434 -0.232 13.464 1.00 98.00 79 ALA A N 1
ATOM 600 C CA . ALA A 1 79 ? -9.870 -0.865 14.707 1.00 98.00 79 ALA A CA 1
ATOM 601 C C . ALA A 1 79 ? -9.148 -0.276 15.937 1.00 98.00 79 ALA A C 1
ATOM 603 O O . ALA A 1 79 ? -9.478 -0.607 17.075 1.00 98.00 79 ALA A O 1
ATOM 604 N N . ILE A 1 80 ? -8.152 0.589 15.723 1.00 97.69 80 ILE A N 1
ATOM 605 C CA . ILE A 1 80 ? -7.349 1.207 16.779 1.00 97.69 80 ILE A CA 1
ATOM 606 C C . ILE A 1 80 ? -7.955 2.559 17.158 1.00 97.69 80 ILE A C 1
ATOM 608 O O . ILE A 1 80 ? -8.102 3.449 16.319 1.00 97.69 80 ILE A O 1
ATOM 612 N N . SER A 1 81 ? -8.291 2.709 18.440 1.00 95.56 81 SER A N 1
ATOM 613 C CA . SER A 1 81 ? -8.944 3.901 19.002 1.00 95.56 81 SER A CA 1
ATOM 614 C C . SER A 1 81 ? -7.939 4.836 19.686 1.00 95.56 81 SER A C 1
ATOM 616 O O . SER A 1 81 ? -8.088 5.169 20.856 1.00 95.56 81 SER A O 1
ATOM 618 N N . ASP A 1 82 ? -6.891 5.232 18.962 1.00 96.00 82 ASP A N 1
ATOM 619 C CA . ASP A 1 82 ? -5.801 6.091 19.460 1.00 96.00 82 ASP A CA 1
ATOM 620 C C . ASP A 1 82 ? -5.817 7.517 18.878 1.00 96.00 82 ASP A C 1
ATOM 622 O O . ASP A 1 82 ? -4.921 8.311 19.145 1.00 96.00 82 ASP A O 1
ATOM 626 N N . GLY A 1 83 ? -6.820 7.843 18.059 1.00 96.94 83 GLY A N 1
ATOM 627 C CA . GLY A 1 83 ? -6.954 9.150 17.409 1.00 96.94 83 GLY A CA 1
ATOM 628 C C . GLY A 1 83 ? -6.160 9.319 16.108 1.00 96.94 83 GLY A C 1
ATOM 629 O O . GLY A 1 83 ? -6.379 10.304 15.411 1.00 96.94 83 GLY A O 1
ATOM 630 N N . ASN A 1 84 ? -5.320 8.354 15.712 1.00 96.38 84 ASN A N 1
ATOM 631 C CA . ASN A 1 84 ? -4.545 8.433 14.462 1.00 96.38 84 ASN A CA 1
ATOM 632 C C . ASN A 1 84 ? -5.351 8.042 13.211 1.00 96.38 84 ASN A C 1
ATOM 634 O O . ASN A 1 84 ? -4.860 8.144 12.084 1.00 96.38 84 ASN A O 1
ATOM 638 N N . GLY A 1 85 ? -6.591 7.577 13.381 1.00 98.31 85 GLY A N 1
ATOM 639 C CA . GLY A 1 85 ? -7.398 7.092 12.266 1.00 98.31 85 GLY A CA 1
ATOM 640 C C . GLY A 1 85 ? -6.698 5.923 11.573 1.00 98.31 85 GLY A C 1
ATOM 641 O O . GLY A 1 85 ? -6.244 4.993 12.236 1.00 98.31 85 GLY A O 1
ATOM 642 N N . THR A 1 86 ? -6.595 5.986 10.245 1.00 98.56 86 THR A N 1
ATOM 643 C CA . THR A 1 86 ? -5.912 4.993 9.396 1.00 98.56 86 THR A CA 1
ATOM 644 C C . THR A 1 86 ? -4.432 5.294 9.146 1.00 98.56 86 THR A C 1
ATOM 646 O O . THR A 1 86 ? -3.781 4.553 8.405 1.00 98.56 86 THR A O 1
ATOM 649 N N . THR A 1 87 ? -3.915 6.393 9.697 1.00 98.62 87 THR A N 1
ATOM 650 C CA . THR A 1 87 ? -2.531 6.823 9.487 1.00 98.62 87 THR A CA 1
ATOM 651 C C . THR A 1 87 ? -1.573 5.852 10.161 1.00 98.62 87 THR A C 1
ATOM 653 O O . THR A 1 87 ? -1.794 5.431 11.296 1.00 98.62 87 THR A O 1
ATOM 656 N N . ASP A 1 88 ? -0.508 5.500 9.449 1.00 98.62 88 ASP A N 1
ATOM 657 C CA . ASP A 1 88 ? 0.550 4.651 9.981 1.00 98.62 88 ASP A CA 1
ATOM 658 C C . ASP A 1 88 ? 1.425 5.417 10.981 1.00 98.62 88 ASP A C 1
ATOM 660 O O . ASP A 1 88 ? 1.881 6.525 10.700 1.00 98.62 88 ASP A O 1
ATOM 664 N N . CYS A 1 89 ? 1.682 4.800 12.129 1.00 98.25 89 CYS A N 1
ATOM 665 C CA . CYS A 1 89 ? 2.588 5.299 13.167 1.00 98.25 89 CYS A CA 1
ATOM 666 C C . CYS A 1 89 ? 3.699 4.296 13.517 1.00 98.25 89 CYS A C 1
ATOM 668 O O . CYS A 1 89 ? 4.467 4.536 14.446 1.00 98.25 89 CYS A O 1
ATOM 670 N N . ASN A 1 90 ? 3.774 3.175 12.797 1.00 98.44 90 ASN A N 1
ATOM 671 C CA . ASN A 1 90 ? 4.819 2.168 12.951 1.00 98.44 90 ASN A CA 1
ATOM 672 C C . ASN A 1 90 ? 5.782 2.180 11.752 1.00 98.44 90 ASN A C 1
ATOM 674 O O . ASN A 1 90 ? 6.995 2.172 11.933 1.00 98.44 90 ASN A O 1
ATOM 678 N N . GLY A 1 91 ? 5.235 2.232 10.535 1.00 98.31 91 GLY A N 1
ATOM 679 C CA . GLY A 1 91 ? 5.974 2.215 9.271 1.00 98.31 91 GLY A CA 1
ATOM 680 C C . GLY A 1 91 ? 5.797 0.924 8.466 1.00 98.31 91 GLY A C 1
ATOM 681 O O . GLY A 1 91 ? 5.957 0.952 7.244 1.00 98.31 91 GLY A O 1
ATOM 682 N N . HIS A 1 92 ? 5.441 -0.193 9.112 1.00 98.62 92 HIS A N 1
ATOM 683 C CA . HIS A 1 92 ? 5.290 -1.489 8.443 1.00 98.62 92 HIS A CA 1
ATOM 684 C C . HIS A 1 92 ? 4.217 -1.458 7.343 1.00 98.62 92 HIS A C 1
ATOM 686 O O . HIS A 1 92 ? 4.501 -1.791 6.190 1.00 98.62 92 HIS A O 1
ATOM 692 N N . GLY A 1 93 ? 3.013 -0.972 7.649 1.00 98.75 93 GLY A N 1
ATOM 693 C CA . GLY A 1 93 ? 1.918 -0.898 6.684 1.00 98.75 93 GLY A CA 1
ATOM 694 C C . GLY A 1 93 ? 2.206 0.036 5.507 1.00 98.75 93 GLY A C 1
ATOM 695 O O . GLY A 1 93 ? 1.897 -0.303 4.363 1.00 98.75 93 GLY A O 1
ATOM 696 N N . THR A 1 94 ? 2.885 1.163 5.742 1.00 98.81 94 THR A N 1
ATOM 697 C CA . THR A 1 94 ? 3.347 2.059 4.668 1.00 98.81 94 THR A CA 1
ATOM 698 C C . THR A 1 94 ? 4.371 1.373 3.767 1.00 98.81 94 THR A C 1
ATOM 700 O O . THR A 1 94 ? 4.283 1.499 2.545 1.00 98.81 94 THR A O 1
ATOM 703 N N . HIS A 1 95 ? 5.309 0.613 4.337 1.00 98.62 95 HIS A N 1
ATOM 704 C CA . HIS A 1 95 ? 6.288 -0.153 3.567 1.00 98.62 95 HIS A CA 1
ATOM 705 C C . HIS A 1 95 ? 5.608 -1.226 2.702 1.00 98.62 95 HIS A C 1
ATOM 707 O O . HIS A 1 95 ? 5.848 -1.289 1.497 1.00 98.62 95 HIS A O 1
ATOM 713 N N . VAL A 1 96 ? 4.697 -2.015 3.284 1.00 98.75 96 VAL A N 1
ATOM 714 C CA . VAL A 1 96 ? 3.911 -3.031 2.560 1.00 98.75 96 VAL A CA 1
ATOM 715 C C . VAL A 1 96 ? 3.097 -2.396 1.428 1.00 98.75 96 VAL A C 1
ATOM 717 O O . VAL A 1 96 ? 3.126 -2.875 0.293 1.00 98.75 96 VAL A O 1
ATOM 720 N N . ALA A 1 97 ? 2.407 -1.286 1.700 1.00 98.81 97 ALA A N 1
ATOM 721 C CA . ALA A 1 97 ? 1.665 -0.543 0.686 1.00 98.81 97 ALA A CA 1
ATOM 722 C C . ALA A 1 97 ? 2.581 -0.004 -0.428 1.00 98.81 97 ALA A C 1
ATOM 724 O O . ALA A 1 97 ? 2.189 -0.002 -1.596 1.00 98.81 97 ALA A O 1
ATOM 725 N N . GLY A 1 98 ? 3.805 0.410 -0.082 1.00 98.62 98 GLY A N 1
ATOM 726 C CA . GLY A 1 98 ? 4.847 0.819 -1.023 1.00 98.62 98 GLY A CA 1
ATOM 727 C C . GLY A 1 98 ? 5.259 -0.306 -1.970 1.00 98.62 98 GLY A C 1
ATOM 728 O O . GLY A 1 98 ? 5.292 -0.095 -3.177 1.00 98.62 98 GLY A O 1
ATOM 729 N N . THR A 1 99 ? 5.472 -1.519 -1.459 1.00 98.69 99 THR A N 1
ATOM 730 C CA . THR A 1 99 ? 5.776 -2.694 -2.296 1.00 98.69 99 THR A CA 1
ATOM 731 C C . THR A 1 99 ? 4.606 -3.075 -3.207 1.00 98.69 99 THR A C 1
ATOM 733 O O . THR A 1 99 ? 4.802 -3.437 -4.367 1.00 98.69 99 THR A O 1
ATOM 736 N N . VAL A 1 100 ? 3.365 -2.971 -2.724 1.00 98.69 100 VAL A N 1
ATOM 737 C CA . VAL A 1 100 ? 2.183 -3.273 -3.547 1.00 98.69 100 VAL A CA 1
ATOM 738 C C . VAL A 1 100 ? 1.996 -2.226 -4.645 1.00 98.69 100 VAL A C 1
ATOM 740 O O . VAL A 1 100 ? 1.800 -2.579 -5.807 1.00 98.69 100 VAL A O 1
ATOM 743 N N . GLY A 1 101 ? 2.042 -0.942 -4.289 1.00 98.38 101 GLY A N 1
ATOM 744 C CA . GLY A 1 101 ? 1.529 0.125 -5.140 1.00 98.38 101 GLY A CA 1
ATOM 745 C C . GLY A 1 101 ? 2.272 1.450 -5.066 1.00 98.38 101 GLY A C 1
ATOM 746 O O . GLY A 1 101 ? 1.678 2.462 -5.418 1.00 98.38 101 GLY A O 1
ATOM 747 N N . GLY A 1 102 ? 3.525 1.499 -4.621 1.00 98.44 102 GLY A N 1
ATOM 748 C CA . GLY A 1 102 ? 4.370 2.687 -4.755 1.00 98.44 102 GLY A CA 1
ATOM 749 C C . GLY A 1 102 ? 4.679 3.019 -6.220 1.00 98.44 102 GLY A C 1
ATOM 750 O O . GLY A 1 102 ? 4.802 2.130 -7.063 1.00 98.44 102 GLY A O 1
ATOM 751 N N . THR A 1 103 ? 4.792 4.302 -6.553 1.00 97.50 103 THR A N 1
ATOM 752 C CA . THR A 1 103 ? 5.129 4.754 -7.911 1.00 97.50 103 THR A CA 1
ATOM 753 C C . THR A 1 103 ? 6.516 4.251 -8.335 1.00 97.50 103 THR A C 1
ATOM 755 O O . THR A 1 103 ? 6.685 3.755 -9.451 1.00 97.50 103 THR A O 1
ATOM 758 N N . THR A 1 104 ? 7.498 4.279 -7.432 1.00 97.12 104 THR A N 1
ATOM 759 C CA . THR A 1 104 ? 8.883 3.870 -7.707 1.00 97.12 104 THR A CA 1
ATOM 760 C C . THR A 1 104 ? 9.113 2.399 -7.375 1.00 97.12 104 THR A C 1
ATOM 762 O O . THR A 1 104 ? 9.613 1.657 -8.221 1.00 97.12 104 THR A O 1
ATOM 765 N N . TYR A 1 105 ? 8.685 1.961 -6.187 1.00 97.88 105 TYR A N 1
ATOM 766 C CA . TYR A 1 105 ? 9.011 0.633 -5.634 1.00 97.88 105 TYR A CA 1
ATOM 767 C C . TYR A 1 105 ? 7.846 -0.366 -5.667 1.00 97.88 105 TYR A C 1
ATOM 769 O O . TYR A 1 105 ? 7.965 -1.489 -5.183 1.00 97.88 105 TYR A O 1
ATOM 777 N N . GLY A 1 106 ? 6.700 0.038 -6.219 1.00 98.06 106 GLY A N 1
ATOM 778 C CA . GLY A 1 106 ? 5.517 -0.808 -6.293 1.00 98.06 106 GLY A CA 1
ATOM 779 C C . GLY A 1 106 ? 5.480 -1.700 -7.524 1.00 98.06 106 GLY A C 1
ATOM 780 O O . GLY A 1 106 ? 5.883 -1.291 -8.620 1.00 98.06 106 GLY A O 1
ATOM 781 N N . VAL A 1 107 ? 4.892 -2.884 -7.344 1.00 98.31 107 VAL A N 1
ATOM 782 C CA . VAL A 1 107 ? 4.549 -3.816 -8.427 1.00 98.31 107 VAL A CA 1
ATOM 783 C C . VAL A 1 107 ? 3.411 -3.248 -9.285 1.00 98.31 107 VAL A C 1
ATOM 785 O O . VAL A 1 107 ? 3.531 -3.177 -10.508 1.00 98.31 107 VAL A O 1
ATOM 788 N N . ALA A 1 108 ? 2.319 -2.798 -8.653 1.00 97.75 108 ALA A N 1
ATOM 789 C CA . ALA A 1 108 ? 1.115 -2.275 -9.301 1.00 97.75 108 ALA A CA 1
ATOM 790 C C . ALA A 1 108 ? 1.025 -0.745 -9.151 1.00 97.75 108 ALA A C 1
ATOM 792 O O . ALA A 1 108 ? 0.286 -0.203 -8.329 1.00 97.75 108 ALA A O 1
ATOM 793 N N . LYS A 1 109 ? 1.803 -0.034 -9.971 1.00 97.88 109 LYS A N 1
ATOM 794 C CA . LYS A 1 109 ? 2.109 1.401 -9.812 1.00 97.88 109 LYS A CA 1
ATOM 795 C C . LYS A 1 109 ? 0.923 2.380 -9.904 1.00 97.88 109 LYS A C 1
ATOM 797 O O . LYS A 1 109 ? 1.085 3.534 -9.536 1.00 97.88 109 LYS A O 1
ATOM 802 N N . ASN A 1 110 ? -0.257 1.948 -10.354 1.00 97.56 110 ASN A N 1
ATOM 803 C CA . ASN A 1 110 ? -1.494 2.745 -10.421 1.00 97.56 110 ASN A CA 1
ATOM 804 C C . ASN A 1 110 ? -2.679 2.092 -9.683 1.00 97.56 110 ASN A C 1
ATOM 806 O O . ASN A 1 110 ? -3.832 2.451 -9.930 1.00 97.56 110 ASN A O 1
ATOM 810 N N . VAL A 1 111 ? -2.433 1.137 -8.782 1.00 98.56 111 VAL A N 1
ATOM 811 C CA . VAL A 1 111 ? -3.491 0.568 -7.934 1.00 98.56 111 VAL A CA 1
ATOM 812 C C . VAL A 1 111 ? -3.979 1.594 -6.906 1.00 98.56 111 VAL A C 1
ATOM 814 O O . VAL A 1 111 ? -3.197 2.416 -6.419 1.00 98.56 111 VAL A O 1
ATOM 817 N N . ASN A 1 112 ? -5.263 1.539 -6.545 1.00 98.62 112 ASN A N 1
ATOM 818 C CA . ASN A 1 112 ? -5.774 2.269 -5.384 1.00 98.62 112 ASN A CA 1
ATOM 819 C C . ASN A 1 112 ? -5.437 1.505 -4.103 1.00 98.62 112 ASN A C 1
ATOM 821 O O . ASN A 1 112 ? -5.668 0.298 -4.027 1.00 98.62 112 ASN A O 1
ATOM 825 N N . LEU A 1 113 ? -4.955 2.203 -3.081 1.00 98.81 113 LEU A N 1
ATOM 826 C CA . LEU A 1 113 ? -4.596 1.621 -1.790 1.00 98.81 113 LEU A CA 1
ATOM 827 C C . LEU A 1 113 ? -5.636 2.025 -0.744 1.00 98.81 113 LEU A C 1
ATOM 829 O O . LEU A 1 113 ? -5.985 3.199 -0.641 1.00 98.81 113 LEU A O 1
ATOM 833 N N . VAL A 1 114 ? -6.131 1.070 0.042 1.00 98.88 114 VAL A N 1
ATOM 834 C CA . VAL A 1 114 ? -7.049 1.343 1.158 1.00 98.88 114 VAL A CA 1
ATOM 835 C C . VAL A 1 114 ? -6.435 0.818 2.458 1.00 98.88 114 VAL A C 1
ATOM 837 O O . VAL A 1 114 ? -6.229 -0.393 2.573 1.00 98.88 114 VAL A O 1
ATOM 840 N N . PRO A 1 115 ? -6.155 1.686 3.446 1.00 98.81 115 PRO A N 1
ATOM 841 C CA . PRO A 1 115 ? -5.607 1.267 4.728 1.00 98.81 115 PRO A CA 1
ATOM 842 C C . PRO A 1 115 ? -6.687 0.622 5.601 1.00 98.81 115 PRO A C 1
ATOM 844 O O . PRO A 1 115 ? -7.746 1.204 5.841 1.00 98.81 115 PRO A O 1
ATOM 847 N N . ILE A 1 116 ? -6.397 -0.564 6.124 1.00 98.75 116 ILE A N 1
ATOM 848 C CA . ILE A 1 116 ? -7.214 -1.268 7.113 1.00 98.75 116 ILE A CA 1
ATOM 849 C C . ILE A 1 116 ? -6.336 -1.449 8.350 1.00 98.75 116 ILE A C 1
ATOM 851 O O . ILE A 1 116 ? -5.615 -2.433 8.499 1.00 98.75 116 ILE A O 1
ATOM 855 N N . ARG A 1 117 ? -6.334 -0.431 9.210 1.00 98.62 117 ARG A N 1
ATOM 856 C CA . ARG A 1 117 ? -5.435 -0.337 10.358 1.00 98.62 117 ARG A CA 1
ATOM 857 C C . ARG A 1 117 ? -5.948 -1.180 11.520 1.00 98.62 117 ARG A C 1
ATOM 859 O O . ARG A 1 117 ? -6.948 -0.844 12.153 1.00 98.62 117 ARG A O 1
ATOM 866 N N . ILE A 1 118 ? -5.255 -2.274 11.802 1.00 98.31 118 ILE A N 1
ATOM 867 C CA . ILE A 1 118 ? -5.631 -3.252 12.835 1.00 98.31 118 ILE A CA 1
ATOM 868 C C . ILE A 1 118 ? -4.535 -3.458 13.888 1.00 98.31 118 ILE A C 1
ATOM 870 O O . ILE A 1 118 ? -4.807 -4.074 14.923 1.00 98.31 118 ILE A O 1
ATOM 874 N N . LEU A 1 119 ? -3.333 -2.923 13.639 1.00 97.44 119 LEU A N 1
ATOM 875 C CA . LEU A 1 119 ? -2.187 -2.910 14.553 1.00 97.44 119 LEU A CA 1
ATOM 876 C C . LEU A 1 119 ? -1.910 -1.484 15.054 1.00 97.44 119 LEU A C 1
ATOM 878 O O . LEU A 1 119 ? -2.071 -0.510 14.313 1.00 97.44 119 LEU A O 1
ATOM 882 N N . GLY A 1 120 ? -1.489 -1.372 16.314 1.00 96.12 120 GLY A N 1
ATOM 883 C CA . GLY A 1 120 ? -1.032 -0.131 16.935 1.00 96.12 120 GLY A CA 1
ATOM 884 C C . GLY A 1 120 ? 0.376 0.280 16.493 1.00 96.12 120 GLY A C 1
ATOM 885 O O . GLY A 1 120 ? 1.002 -0.354 15.643 1.00 96.12 120 GLY A O 1
ATOM 886 N N . CYS A 1 121 ? 0.895 1.361 17.083 1.00 97.75 121 CYS A N 1
ATOM 887 C CA . CYS A 1 121 ? 2.219 1.900 16.738 1.00 97.75 121 CYS A CA 1
ATOM 888 C C . CYS A 1 121 ? 3.381 0.969 17.130 1.00 97.75 121 CYS A C 1
ATOM 890 O O . CYS A 1 121 ? 4.469 1.062 16.569 1.00 97.75 121 CYS A O 1
ATOM 892 N N . ASP A 1 122 ? 3.143 0.035 18.049 1.00 96.06 122 ASP A N 1
ATOM 893 C CA . ASP A 1 122 ? 4.067 -1.037 18.431 1.00 96.06 122 ASP A CA 1
ATOM 894 C C . ASP A 1 122 ? 4.027 -2.248 17.475 1.00 96.06 122 ASP A C 1
ATOM 896 O O . ASP A 1 122 ? 4.731 -3.231 17.699 1.00 96.06 122 ASP A O 1
ATOM 900 N N . GLY A 1 123 ? 3.204 -2.200 16.421 1.00 94.62 123 GLY A N 1
ATOM 901 C CA . GLY A 1 123 ? 3.036 -3.299 15.470 1.00 94.62 123 GLY A CA 1
ATOM 902 C C . GLY A 1 123 ? 2.183 -4.456 15.996 1.00 94.62 123 GLY A C 1
ATOM 903 O O . GLY A 1 123 ? 2.151 -5.514 15.374 1.00 94.62 123 GLY A O 1
ATOM 904 N N . SER A 1 124 ? 1.483 -4.282 17.121 1.00 93.69 124 SER A N 1
ATOM 905 C CA . SER A 1 124 ? 0.667 -5.331 17.740 1.00 93.69 124 SER A CA 1
ATOM 906 C C . SER A 1 124 ? -0.827 -5.010 17.692 1.00 93.69 124 SER A C 1
ATOM 908 O O . SER A 1 124 ? -1.248 -3.856 17.649 1.00 93.69 124 SER A O 1
ATOM 910 N N . GLY A 1 125 ? -1.665 -6.046 17.693 1.00 91.94 125 GLY A N 1
ATOM 911 C CA . GLY A 1 125 ? -3.120 -5.906 17.681 1.00 91.94 125 GLY A CA 1
ATOM 912 C C . GLY A 1 125 ? -3.826 -7.219 18.000 1.00 91.94 125 GLY A C 1
ATOM 913 O O . GLY A 1 125 ? -3.251 -8.301 17.877 1.00 91.94 125 GLY A O 1
ATOM 914 N N . ALA A 1 126 ? -5.080 -7.129 18.439 1.00 93.25 126 ALA A N 1
ATOM 915 C CA . ALA A 1 126 ? -5.883 -8.303 18.762 1.00 93.25 126 ALA A CA 1
ATOM 916 C C . ALA A 1 126 ? -6.369 -9.003 17.483 1.00 93.25 126 ALA A C 1
ATOM 918 O O . ALA A 1 126 ? -6.691 -8.347 16.493 1.00 93.25 126 ALA A O 1
ATOM 919 N N . SER A 1 127 ? -6.531 -10.329 17.510 1.00 92.06 127 SER A N 1
ATOM 920 C CA . SER A 1 127 ? -7.108 -11.065 16.372 1.00 92.06 127 SER A CA 1
ATOM 921 C C . SER A 1 127 ? -8.533 -10.598 16.032 1.00 92.06 127 SER A C 1
ATOM 923 O O . SER A 1 127 ? -8.925 -10.621 14.869 1.00 92.06 127 SER A O 1
ATOM 925 N N . SER A 1 128 ? -9.287 -10.088 17.014 1.00 94.94 128 SER A N 1
ATOM 926 C CA . SER A 1 128 ? -10.586 -9.438 16.791 1.00 94.94 128 SER A CA 1
ATOM 927 C C . SER A 1 128 ? -10.492 -8.198 15.898 1.00 94.94 128 SER A C 1
ATOM 929 O O . SER A 1 128 ? -11.429 -7.924 15.155 1.00 94.94 128 SER A O 1
ATOM 931 N N . ASN A 1 129 ? -9.369 -7.472 15.917 1.00 96.62 129 ASN A N 1
ATOM 932 C CA . ASN A 1 129 ? -9.159 -6.317 15.043 1.00 96.62 129 ASN A CA 1
ATOM 933 C C . ASN A 1 129 ? -9.021 -6.758 13.585 1.00 96.62 129 ASN A C 1
ATOM 935 O O . ASN A 1 129 ? -9.564 -6.104 12.700 1.00 96.62 129 ASN A O 1
ATOM 939 N N . VAL A 1 130 ? -8.341 -7.887 13.337 1.00 95.06 130 VAL A N 1
ATOM 940 C CA . VAL A 1 130 ? -8.242 -8.485 11.996 1.00 95.06 130 VAL A CA 1
ATOM 941 C C . VAL A 1 130 ? -9.638 -8.822 11.476 1.00 95.06 130 VAL A C 1
ATOM 943 O O . VAL A 1 130 ? -9.985 -8.420 10.369 1.00 95.06 130 VAL A O 1
ATOM 946 N N . ILE A 1 131 ? -10.455 -9.500 12.291 1.00 96.12 131 ILE A N 1
ATOM 947 C CA . ILE A 1 131 ? -11.836 -9.859 11.934 1.00 96.12 131 ILE A CA 1
ATOM 948 C C . ILE A 1 131 ? -12.653 -8.598 11.633 1.00 96.12 131 ILE A C 1
ATOM 950 O O . ILE A 1 131 ? -13.258 -8.512 10.570 1.00 96.12 131 ILE A O 1
ATOM 954 N N . ALA A 1 132 ? -12.593 -7.583 12.500 1.00 97.75 132 ALA A N 1
ATOM 955 C CA . ALA A 1 132 ? -13.295 -6.316 12.291 1.00 97.75 132 ALA A CA 1
ATOM 956 C C . ALA A 1 132 ? -12.868 -5.609 10.990 1.00 97.75 132 ALA A C 1
ATOM 958 O O . ALA A 1 132 ? -13.705 -5.062 10.270 1.00 97.75 132 ALA A O 1
ATOM 959 N N . GLY A 1 133 ? -11.574 -5.651 10.658 1.00 98.12 133 GLY A N 1
ATOM 960 C CA . GLY A 1 133 ? -11.054 -5.137 9.395 1.00 98.12 133 GLY A CA 1
ATOM 961 C C . GLY A 1 133 ? -11.609 -5.887 8.183 1.00 98.12 133 GLY A C 1
ATOM 962 O O . GLY A 1 133 ? -12.064 -5.257 7.229 1.00 98.12 133 GLY A O 1
ATOM 963 N N . LEU A 1 134 ? -11.627 -7.222 8.225 1.00 97.75 134 LEU A N 1
ATOM 964 C CA . LEU A 1 134 ? -12.176 -8.053 7.149 1.00 97.75 134 LEU A CA 1
ATOM 965 C C . LEU A 1 134 ? -13.687 -7.860 6.982 1.00 97.75 134 LEU A C 1
ATOM 967 O O . LEU A 1 134 ? -14.150 -7.703 5.853 1.00 97.75 134 LEU A O 1
ATOM 971 N N . ASP A 1 135 ? -14.444 -7.786 8.076 1.00 98.44 135 ASP A N 1
ATOM 972 C CA . ASP A 1 135 ? -15.882 -7.501 8.049 1.00 98.44 135 ASP A CA 1
ATOM 973 C C . ASP A 1 135 ? -16.168 -6.133 7.418 1.00 98.44 135 ASP A C 1
ATOM 975 O O . ASP A 1 135 ? -17.083 -5.987 6.599 1.00 98.44 135 ASP A O 1
ATOM 979 N N . TRP A 1 136 ? -15.349 -5.124 7.736 1.00 98.62 136 TRP A N 1
ATOM 980 C CA . TRP A 1 136 ? -15.459 -3.816 7.101 1.00 98.62 136 TRP A CA 1
ATOM 981 C C . TRP A 1 136 ? -15.202 -3.893 5.590 1.00 98.62 136 TRP A C 1
ATOM 983 O O . TRP A 1 136 ? -15.955 -3.286 4.824 1.00 98.62 136 TRP A O 1
ATOM 993 N N . ILE A 1 137 ? -14.198 -4.659 5.141 1.00 98.31 137 ILE A N 1
ATOM 994 C CA . ILE A 1 137 ? -13.925 -4.868 3.708 1.00 98.31 137 ILE A CA 1
ATOM 995 C C . ILE A 1 137 ? -15.089 -5.601 3.038 1.00 98.31 137 ILE A C 1
ATOM 997 O O . ILE A 1 137 ? -15.514 -5.195 1.962 1.00 98.31 137 ILE A O 1
ATOM 1001 N N . LEU A 1 138 ? -15.644 -6.648 3.650 1.00 97.75 138 LEU A N 1
ATOM 1002 C CA . LEU A 1 138 ? -16.781 -7.380 3.081 1.00 97.75 138 LEU A CA 1
ATOM 1003 C C . LEU A 1 138 ? -18.000 -6.473 2.881 1.00 97.75 138 LEU A C 1
ATOM 1005 O O . LEU A 1 138 ? -18.714 -6.608 1.887 1.00 97.75 138 LEU A O 1
ATOM 1009 N N . LYS A 1 139 ? -18.216 -5.523 3.796 1.00 98.06 139 LYS A N 1
ATOM 1010 C CA . LYS A 1 139 ? -19.344 -4.589 3.745 1.00 98.06 139 LYS A CA 1
ATOM 1011 C C . LYS A 1 139 ? -19.131 -3.404 2.796 1.00 98.06 139 LYS A C 1
ATOM 1013 O O . LYS A 1 139 ? -20.089 -2.956 2.173 1.00 98.06 139 LYS A O 1
ATOM 1018 N N . ASN A 1 140 ? -17.912 -2.870 2.709 1.00 97.69 140 ASN A N 1
ATOM 1019 C CA . ASN A 1 140 ? -17.623 -1.600 2.019 1.00 97.69 140 ASN A CA 1
ATOM 1020 C C . ASN A 1 140 ? -16.721 -1.760 0.785 1.00 97.69 140 ASN A C 1
ATOM 1022 O O . ASN A 1 140 ? -16.425 -0.786 0.088 1.00 97.69 140 ASN A O 1
ATOM 1026 N N . GLY A 1 141 ? -16.248 -2.979 0.535 1.00 95.12 141 GLY A N 1
ATOM 1027 C CA . GLY A 1 141 ? -15.257 -3.302 -0.474 1.00 95.12 141 GLY A CA 1
ATOM 1028 C C . GLY A 1 141 ? -15.732 -3.011 -1.893 1.00 95.12 141 GLY A C 1
ATOM 1029 O O . GLY A 1 141 ? -16.848 -3.364 -2.273 1.00 95.12 141 GLY A O 1
ATOM 1030 N N . LYS A 1 142 ? -14.866 -2.410 -2.710 1.00 93.62 142 LYS A N 1
ATOM 1031 C CA . LYS A 1 142 ? -15.106 -2.183 -4.138 1.00 93.62 142 LYS A CA 1
ATOM 1032 C C . LYS A 1 142 ? -14.314 -3.199 -4.942 1.00 93.62 142 LYS A C 1
ATOM 1034 O O . LYS A 1 142 ? -13.127 -3.372 -4.704 1.00 93.62 142 LYS A O 1
ATOM 1039 N N . LYS A 1 143 ? -14.973 -3.874 -5.884 1.00 93.31 143 LYS A N 1
ATOM 1040 C CA . LYS A 1 143 ? -14.335 -4.829 -6.800 1.00 93.31 143 LYS A CA 1
ATOM 1041 C C . LYS A 1 143 ? -14.003 -4.140 -8.136 1.00 93.31 143 LYS A C 1
ATOM 1043 O O . LYS A 1 143 ? -14.754 -3.244 -8.522 1.00 93.31 143 LYS A O 1
ATOM 1048 N N . PRO A 1 144 ? -12.954 -4.576 -8.859 1.00 96.69 144 PRO A N 1
ATOM 1049 C CA . PRO A 1 144 ? -12.034 -5.666 -8.517 1.00 96.69 144 PRO A CA 1
ATOM 1050 C C . PRO A 1 144 ? -11.078 -5.286 -7.378 1.00 96.69 144 PRO A C 1
ATOM 1052 O O . PRO A 1 144 ? -10.623 -4.146 -7.291 1.00 96.69 144 PRO A O 1
ATOM 1055 N N . ALA A 1 145 ? -10.787 -6.243 -6.493 1.00 96.94 145 ALA A N 1
ATOM 1056 C CA . ALA A 1 145 ? -9.914 -5.999 -5.353 1.00 96.94 145 ALA A CA 1
ATOM 1057 C C . ALA A 1 145 ? -9.170 -7.233 -4.855 1.00 96.94 145 ALA A C 1
ATOM 1059 O O . ALA A 1 145 ? -9.611 -8.367 -5.044 1.00 96.94 145 ALA A O 1
ATOM 1060 N N . VAL A 1 146 ? -8.070 -6.961 -4.158 1.00 97.94 146 VAL A N 1
ATOM 1061 C CA . VAL A 1 146 ? -7.268 -7.923 -3.402 1.00 97.94 146 VAL A CA 1
ATOM 1062 C C . VAL A 1 146 ? -7.095 -7.434 -1.964 1.00 97.94 146 VAL A C 1
ATOM 1064 O O . VAL A 1 146 ? -7.120 -6.231 -1.700 1.00 97.94 146 VAL A O 1
ATOM 1067 N N . VAL A 1 147 ? -6.921 -8.368 -1.032 1.00 98.31 147 VAL A N 1
ATOM 1068 C CA . VAL A 1 147 ? -6.628 -8.074 0.376 1.00 98.31 147 VAL A CA 1
ATOM 1069 C C . VAL A 1 147 ? -5.237 -8.609 0.690 1.00 98.31 147 VAL A C 1
ATOM 1071 O O . VAL A 1 147 ? -4.972 -9.787 0.460 1.00 98.31 147 VAL A O 1
ATOM 1074 N N . ASN A 1 148 ? -4.361 -7.751 1.208 1.00 98.31 148 ASN A N 1
ATOM 1075 C CA . ASN A 1 148 ? -3.033 -8.124 1.677 1.00 98.31 148 ASN A CA 1
ATOM 1076 C C . ASN A 1 148 ? -2.998 -8.117 3.211 1.00 98.31 148 ASN A C 1
ATOM 1078 O O . ASN A 1 148 ? -3.346 -7.110 3.828 1.00 98.31 148 ASN A O 1
ATOM 1082 N N . ILE A 1 149 ? -2.548 -9.224 3.805 1.00 96.12 149 ILE A N 1
ATOM 1083 C CA . ILE A 1 149 ? -2.463 -9.430 5.256 1.00 96.12 149 ILE A CA 1
ATOM 1084 C C . ILE A 1 149 ? -1.031 -9.875 5.581 1.00 96.12 149 ILE A C 1
ATOM 1086 O O . ILE A 1 149 ? -0.733 -11.067 5.601 1.00 96.12 149 ILE A O 1
ATOM 1090 N N . SER A 1 150 ? -0.129 -8.915 5.793 1.00 91.50 150 SER A N 1
ATOM 1091 C CA . SER A 1 150 ? 1.298 -9.171 6.057 1.00 91.50 150 SER A CA 1
ATOM 1092 C C . SER A 1 150 ? 1.575 -9.342 7.554 1.00 91.50 150 SER A C 1
ATOM 1094 O O . SER A 1 150 ? 2.412 -8.657 8.130 1.00 91.50 150 SER A O 1
ATOM 1096 N N . LEU A 1 151 ? 0.843 -10.244 8.206 1.00 87.25 151 LEU A N 1
ATOM 1097 C CA . LEU A 1 151 ? 0.942 -10.486 9.646 1.00 87.25 151 LEU A CA 1
ATOM 1098 C C . LEU A 1 151 ? 0.653 -11.946 9.986 1.00 87.25 151 LEU A C 1
ATOM 1100 O O . LEU A 1 151 ? 0.045 -12.679 9.208 1.00 87.25 151 LEU A O 1
ATOM 1104 N N . GLY A 1 152 ? 1.077 -12.364 11.175 1.00 77.38 152 GLY A N 1
ATOM 1105 C CA . GLY A 1 152 ? 0.848 -13.708 11.689 1.00 77.38 152 GLY A CA 1
ATOM 1106 C C . GLY A 1 152 ? 0.647 -13.697 13.199 1.00 77.38 152 GLY A C 1
ATOM 1107 O O . GLY A 1 152 ? 1.236 -12.886 13.909 1.00 77.38 152 GLY A O 1
ATOM 1108 N N . GLY A 1 153 ? -0.198 -14.601 13.689 1.00 72.56 153 GLY A N 1
ATOM 1109 C CA . GLY A 1 153 ? -0.404 -14.843 15.117 1.00 72.56 153 GLY A CA 1
ATOM 1110 C C . GLY A 1 153 ? 0.172 -16.192 15.544 1.00 72.56 153 GLY A C 1
ATOM 1111 O O . GLY A 1 153 ? 0.363 -17.086 14.720 1.00 72.56 153 GLY A O 1
ATOM 1112 N N . ARG A 1 154 ? 0.421 -16.366 16.847 1.00 66.00 154 ARG A N 1
ATOM 1113 C CA . ARG A 1 154 ? 0.693 -17.698 17.406 1.00 66.00 154 ARG A CA 1
ATOM 1114 C C . ARG A 1 154 ? -0.597 -18.514 17.453 1.00 66.00 154 ARG A C 1
ATOM 1116 O O . ARG A 1 154 ? -1.614 -18.041 17.949 1.00 66.00 154 ARG A O 1
ATOM 1123 N N . GLN A 1 155 ? -0.522 -19.759 16.996 1.00 51.69 155 GLN A N 1
ATOM 1124 C CA . GLN A 1 155 ? -1.553 -20.762 17.232 1.00 51.69 155 GLN A CA 1
ATOM 1125 C C . GLN A 1 155 ? -1.442 -21.229 18.691 1.00 51.69 155 GLN A C 1
ATOM 1127 O O . GLN A 1 155 ? -0.404 -21.756 19.087 1.00 51.69 155 GLN A O 1
ATOM 1132 N N . VAL A 1 156 ? -2.477 -21.013 19.506 1.00 46.81 156 VAL A N 1
ATOM 1133 C CA . VAL A 1 156 ? -2.572 -21.650 20.827 1.00 46.81 156 VAL A CA 1
ATOM 1134 C C . VAL A 1 156 ? -3.305 -22.969 20.613 1.00 46.81 156 VAL A C 1
ATOM 1136 O O . VAL A 1 156 ? -4.514 -22.976 20.395 1.00 46.81 156 VAL A O 1
ATOM 1139 N N . LEU A 1 157 ? -2.559 -24.073 20.592 1.00 41.62 157 LEU A N 1
ATOM 1140 C CA . LEU A 1 157 ? -3.145 -25.398 20.784 1.00 41.62 157 LEU A CA 1
ATOM 1141 C C . LEU A 1 157 ? -3.609 -25.458 22.244 1.00 41.62 157 LEU A C 1
ATOM 1143 O O . LEU A 1 157 ? -2.784 -25.309 23.147 1.00 41.62 157 LEU A O 1
ATOM 1147 N N . LEU A 1 158 ? -4.919 -25.588 22.447 1.00 43.69 158 LEU A N 1
ATOM 1148 C CA . LEU A 1 158 ? -5.493 -26.033 23.717 1.00 43.69 158 LEU A CA 1
ATOM 1149 C C . LEU A 1 158 ? -5.433 -27.559 23.784 1.00 43.69 158 LEU A C 1
ATOM 1151 O O . LEU A 1 158 ? -5.658 -28.189 22.724 1.00 43.69 158 LEU A O 1
#

pLDDT: mean 90.66, std 14.91, range [41.62, 98.88]

Foldseek 3Di:
DVPDPPDPDDDDDDDDDDPWDKDAQAPPVQQPPQDDDDDGDRIHTDDAQQAPEEEEQAFQAAQCPDVQCVNLEDEAAAPDPPPCGRHHLQCPSNVVCCCCAGCRNHPRPNHRYYGLRAAHNVRDHDVVSVVVSVVRCVVPPDPPYDYDDPDDDDDDDD

Radius of gyration: 21.94 Å; chains: 1; bounding box: 40×38×82 Å